Protein AF-A0A3B0P6J6-F1 (afdb_monomer_lite)

Secondary structure (DSSP, 8-state):
--HHHHHHHHHHHHHHHHHHHHHHHHHHHHTTBPPPTTS---SSS---B--HHHHHHTSHHHHHHHHHHHHHHHHHHHHHHHHHHHHHHHT-

Radius of gyration: 22.35 Å; chains: 1; bounding box: 29×54×54 Å

Structure (mmCIF, N/CA/C/O backbone):
data_AF-A0A3B0P6J6-F1
#
_entry.id   AF-A0A3B0P6J6-F1
#
loop_
_atom_site.group_PDB
_atom_site.id
_atom_site.type_symbol
_atom_site.label_atom_id
_atom_site.label_alt_id
_atom_site.label_comp_id
_atom_site.label_asym_id
_atom_site.label_entity_id
_atom_site.label_seq_id
_atom_site.pdbx_PDB_ins_code
_atom_site.Cartn_x
_atom_site.Cartn_y
_atom_site.Cartn_z
_atom_site.occupancy
_atom_site.B_iso_or_equiv
_atom_site.auth_seq_id
_atom_site.auth_comp_id
_atom_site.auth_asym_id
_atom_site.auth_atom_id
_atom_site.pdbx_PDB_model_num
ATOM 1 N N . MET A 1 1 ? -17.901 -31.953 26.149 1.00 54.25 1 MET A N 1
ATOM 2 C CA . MET A 1 1 ? -18.011 -30.837 25.175 1.00 54.25 1 MET A CA 1
ATOM 3 C C . MET A 1 1 ? -17.642 -31.340 23.787 1.00 54.25 1 MET A C 1
ATOM 5 O O . MET A 1 1 ? -16.554 -31.872 23.619 1.00 54.25 1 MET A O 1
ATOM 9 N N . ASN A 1 2 ? -18.562 -31.258 22.822 1.00 73.06 2 ASN A N 1
ATOM 10 C CA . ASN A 1 2 ? -18.406 -31.904 21.515 1.00 73.06 2 ASN A CA 1
ATOM 11 C C . ASN A 1 2 ? -17.407 -31.130 20.629 1.00 73.06 2 ASN A C 1
ATOM 13 O O . ASN A 1 2 ? -17.653 -29.962 20.321 1.00 73.06 2 ASN A O 1
ATOM 17 N N . LYS A 1 3 ? -16.302 -31.766 20.211 1.00 75.38 3 LYS A N 1
ATOM 18 C CA . LYS A 1 3 ? -15.224 -31.145 19.407 1.00 75.38 3 LYS A CA 1
ATOM 19 C C . LYS A 1 3 ? -15.754 -30.499 18.117 1.00 75.38 3 LYS A C 1
ATOM 21 O O . LYS A 1 3 ? -15.293 -29.432 17.726 1.00 75.38 3 LYS A O 1
ATOM 26 N N . PHE A 1 4 ? -16.806 -31.078 17.536 1.00 78.19 4 PHE A N 1
ATOM 27 C CA . PHE A 1 4 ? -17.489 -30.569 16.345 1.00 78.19 4 PHE A CA 1
ATOM 28 C C . PHE A 1 4 ? -18.187 -29.211 16.557 1.00 78.19 4 PHE A C 1
ATOM 30 O O . PHE A 1 4 ? -18.099 -28.325 15.712 1.00 78.19 4 PHE A O 1
ATOM 37 N N . LYS A 1 5 ? -18.821 -28.993 17.722 1.00 76.19 5 LYS A N 1
ATOM 38 C CA . LYS A 1 5 ? -19.427 -27.689 18.055 1.00 76.19 5 LYS A CA 1
ATOM 39 C C . LYS A 1 5 ? -18.368 -26.601 18.226 1.00 76.19 5 LYS A C 1
ATOM 41 O O . LYS A 1 5 ? -18.631 -25.450 17.898 1.00 76.19 5 LYS A O 1
ATOM 46 N N . ASN A 1 6 ? -17.186 -26.957 18.731 1.00 78.06 6 ASN A N 1
ATOM 47 C CA . ASN A 1 6 ? -16.088 -26.003 18.876 1.00 78.06 6 ASN A CA 1
ATOM 48 C C . ASN A 1 6 ? -15.477 -25.639 17.513 1.00 78.06 6 ASN A C 1
ATOM 50 O O . ASN A 1 6 ? -15.218 -24.472 17.254 1.00 78.06 6 ASN A O 1
ATOM 54 N N . PHE A 1 7 ? -15.348 -26.616 16.610 1.00 80.38 7 PHE A N 1
ATOM 55 C CA . PHE A 1 7 ? -14.906 -26.388 15.232 1.00 80.38 7 PHE A CA 1
ATOM 56 C C . PHE A 1 7 ? -15.846 -25.447 14.461 1.00 80.38 7 PHE A C 1
ATOM 58 O O . PHE A 1 7 ? -15.390 -24.465 13.883 1.00 80.38 7 PHE A O 1
ATOM 65 N N . LEU A 1 8 ? -17.164 -25.675 14.524 1.00 80.25 8 LEU A N 1
ATOM 66 C CA . LEU A 1 8 ? -18.155 -24.788 13.896 1.00 80.25 8 LEU A CA 1
ATOM 67 C C . LEU A 1 8 ? -18.098 -23.360 14.455 1.00 80.25 8 LEU A C 1
ATOM 69 O O . LEU A 1 8 ? -18.160 -22.403 13.685 1.00 80.25 8 LEU A O 1
ATOM 73 N N . LYS A 1 9 ? -17.908 -23.210 15.773 1.00 78.19 9 LYS A N 1
ATOM 74 C CA . LYS A 1 9 ? -17.714 -21.898 16.407 1.00 78.19 9 LYS A CA 1
ATOM 75 C C . LYS A 1 9 ? -16.432 -21.200 15.964 1.00 78.19 9 LYS A C 1
ATOM 77 O O . LYS A 1 9 ? -16.425 -19.985 15.930 1.00 78.19 9 LYS A O 1
ATOM 82 N N . CYS A 1 10 ? -15.367 -21.911 15.616 1.00 82.38 10 CYS A N 1
ATOM 83 C CA . CYS A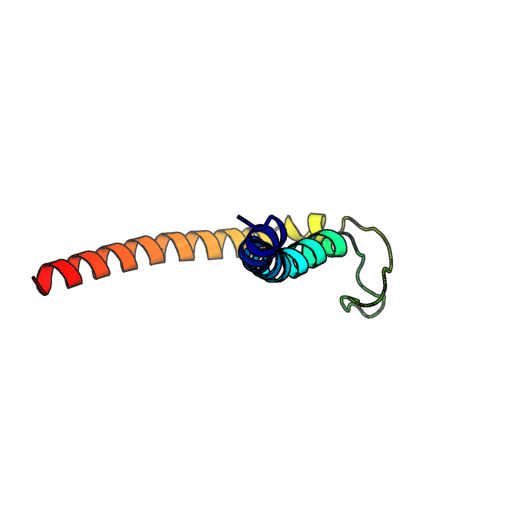 1 10 ? -14.167 -21.275 15.066 1.00 82.38 10 CYS A CA 1
ATOM 84 C C . CYS A 1 10 ? -14.269 -21.038 13.549 1.00 82.38 10 CYS A C 1
ATOM 86 O O . CYS A 1 10 ? -13.599 -20.151 13.029 1.00 82.38 10 CYS A O 1
ATOM 88 N N . SER A 1 11 ? -15.121 -21.785 12.836 1.00 87.56 11 SER A N 1
ATOM 89 C CA . SER A 1 11 ? -15.223 -21.728 11.370 1.00 87.56 11 SER A CA 1
ATOM 90 C C . SER A 1 11 ? -15.634 -20.357 10.823 1.00 87.56 11 SER A C 1
ATOM 92 O O . SER A 1 11 ? -15.120 -19.952 9.785 1.00 87.56 11 SER A O 1
ATOM 94 N N . TYR A 1 12 ? -16.483 -19.597 11.531 1.00 88.94 12 TYR A N 1
ATOM 95 C CA . TYR A 1 12 ? -16.918 -18.278 11.052 1.00 88.94 12 TYR A CA 1
ATOM 96 C C . TYR A 1 12 ? -15.750 -17.285 10.9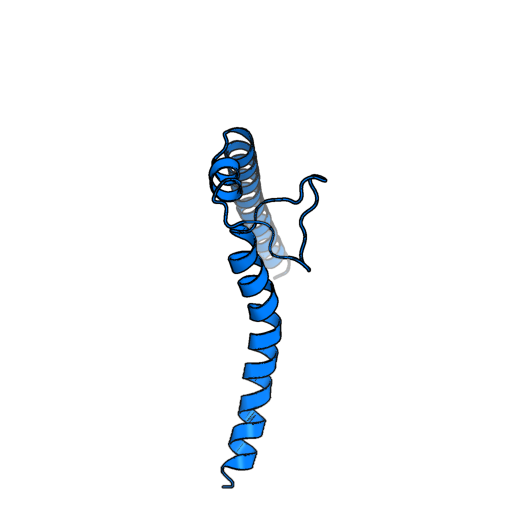65 1.00 88.94 12 TYR A C 1
ATOM 98 O O . TYR A 1 12 ? -15.711 -16.470 10.048 1.00 88.94 12 TYR A O 1
ATOM 106 N N . VAL A 1 13 ? -14.771 -17.383 11.874 1.00 91.69 13 VAL A N 1
ATOM 107 C CA . VAL A 1 13 ? -13.559 -16.554 11.839 1.00 91.69 13 VAL A CA 1
ATOM 108 C C . VAL A 1 13 ? -12.754 -16.877 10.586 1.00 91.69 13 VAL A C 1
ATOM 110 O O . VAL A 1 13 ? -12.367 -15.968 9.861 1.00 91.69 13 VAL A O 1
ATOM 113 N N . PHE A 1 14 ? -12.568 -18.163 10.276 1.00 91.25 14 PHE A N 1
ATOM 114 C CA . PHE A 1 14 ? -11.885 -18.583 9.050 1.00 91.25 14 PHE A CA 1
ATOM 115 C C . PHE A 1 14 ? -12.612 -18.123 7.788 1.00 91.25 14 PHE A C 1
ATOM 117 O O . PHE A 1 14 ? -11.952 -17.731 6.833 1.00 91.25 14 PHE A O 1
ATOM 124 N N . ILE A 1 15 ? -13.946 -18.115 7.786 1.00 93.00 15 ILE A N 1
ATOM 125 C CA . ILE A 1 15 ? -14.739 -17.607 6.661 1.00 93.00 15 ILE A CA 1
ATOM 126 C C . ILE A 1 15 ? -14.524 -16.098 6.484 1.00 93.00 15 ILE A C 1
ATOM 128 O O . ILE A 1 15 ? -14.244 -15.656 5.374 1.00 93.00 15 ILE A O 1
ATOM 132 N N . ILE A 1 16 ? -14.590 -15.308 7.560 1.00 93.94 16 ILE A N 1
ATOM 133 C CA . ILE A 1 16 ? -14.344 -13.855 7.505 1.00 93.94 16 ILE A CA 1
ATOM 134 C C . ILE A 1 16 ? -12.924 -13.565 7.012 1.00 93.94 16 ILE A C 1
ATOM 136 O O . ILE A 1 16 ? -12.733 -12.738 6.121 1.00 93.94 16 ILE A O 1
ATOM 140 N N . LEU A 1 17 ? -11.930 -14.272 7.555 1.00 95.00 17 LEU A N 1
ATOM 141 C CA . LEU A 1 17 ? -10.544 -14.145 7.114 1.00 95.00 17 LEU A CA 1
ATOM 142 C C . LEU A 1 17 ? -10.405 -14.543 5.642 1.00 95.00 17 LEU A C 1
ATOM 144 O O . LEU A 1 17 ? -9.757 -13.829 4.890 1.00 95.00 17 LEU A O 1
ATOM 148 N N . ALA A 1 18 ? -11.046 -15.623 5.197 1.00 94.06 18 ALA A N 1
ATOM 149 C CA . ALA A 1 18 ? -11.026 -16.022 3.795 1.00 94.06 18 ALA A CA 1
ATOM 150 C C . ALA A 1 18 ? -11.594 -14.917 2.892 1.00 94.06 18 ALA A C 1
ATOM 152 O O . ALA A 1 18 ? -10.948 -14.548 1.916 1.00 94.06 18 ALA A O 1
ATOM 153 N N . PHE A 1 19 ? -12.736 -14.317 3.240 1.00 95.62 19 PHE A N 1
ATOM 154 C CA . PHE A 1 19 ? -13.302 -13.204 2.470 1.00 95.62 19 PHE A CA 1
ATOM 155 C C . PHE A 1 19 ? -12.394 -11.971 2.424 1.00 95.62 19 PHE A C 1
ATOM 157 O O . PHE A 1 19 ? -12.333 -11.306 1.393 1.00 95.62 19 PHE A O 1
ATOM 164 N N . LEU A 1 20 ? -11.675 -11.676 3.508 1.00 95.12 20 LEU A N 1
ATOM 165 C CA . LEU A 1 20 ? -10.734 -10.559 3.551 1.00 95.12 20 LEU A CA 1
ATOM 166 C C . LEU A 1 20 ? -9.461 -10.845 2.742 1.00 95.12 20 LEU A C 1
ATOM 168 O O . LEU A 1 20 ? -8.996 -9.994 1.988 1.00 95.12 20 LEU A O 1
ATOM 172 N N . TYR A 1 21 ? -8.884 -12.035 2.905 1.00 95.12 21 TYR A N 1
ATOM 173 C CA . TYR A 1 21 ? -7.557 -12.352 2.385 1.00 95.12 21 TYR A CA 1
ATOM 174 C C . TYR A 1 21 ? -7.567 -12.911 0.966 1.00 95.12 21 TYR A C 1
ATOM 176 O O . TYR A 1 21 ? -6.596 -12.684 0.250 1.00 95.12 21 TYR A O 1
ATOM 184 N N . ILE A 1 22 ? -8.627 -13.592 0.519 1.00 94.75 22 ILE A N 1
ATOM 185 C CA . ILE A 1 22 ? -8.693 -14.133 -0.850 1.00 94.75 22 ILE A CA 1
ATOM 186 C C . ILE A 1 22 ? -8.495 -13.026 -1.903 1.00 94.75 22 ILE A C 1
ATOM 188 O O . ILE A 1 22 ? -7.626 -13.206 -2.756 1.00 94.75 22 ILE A O 1
ATOM 192 N N . PRO A 1 23 ? -9.192 -11.870 -1.852 1.00 93.12 23 PRO A N 1
ATOM 193 C CA . PRO A 1 23 ? -8.979 -10.796 -2.825 1.00 93.12 23 PRO A CA 1
ATOM 194 C C . PRO A 1 23 ? -7.558 -10.221 -2.787 1.00 93.12 23 PRO A C 1
ATOM 196 O O . PRO A 1 23 ? -6.984 -9.926 -3.833 1.00 93.12 23 PRO A O 1
ATOM 199 N N . ILE A 1 24 ? -6.972 -10.098 -1.592 1.00 94.31 24 ILE A N 1
ATOM 200 C CA . ILE A 1 24 ? -5.613 -9.571 -1.401 1.00 94.31 24 ILE A CA 1
ATOM 201 C C . ILE A 1 24 ? -4.585 -10.527 -2.009 1.00 94.31 24 ILE A C 1
ATOM 203 O O . ILE A 1 24 ? -3.713 -10.103 -2.76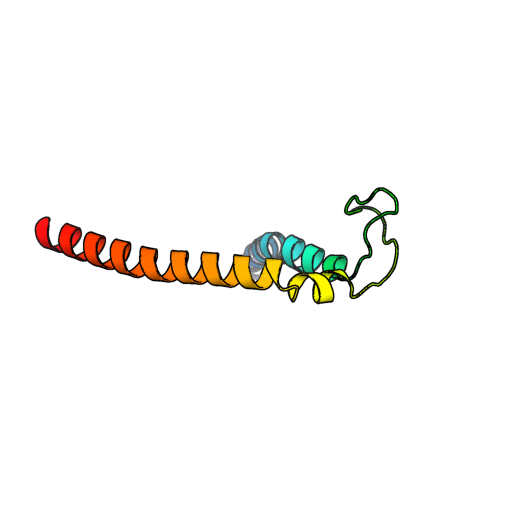4 1.00 94.31 24 ILE A O 1
ATOM 207 N N . ILE A 1 25 ? -4.710 -11.823 -1.716 1.00 93.81 25 ILE A N 1
ATOM 208 C CA . ILE A 1 25 ? -3.839 -12.868 -2.263 1.00 93.81 25 ILE A CA 1
ATOM 209 C C . ILE A 1 25 ? -3.987 -12.926 -3.783 1.00 93.81 25 ILE A C 1
ATOM 211 O O . ILE A 1 25 ? -2.987 -13.015 -4.489 1.00 93.81 25 ILE A O 1
ATOM 215 N N . PHE A 1 26 ? -5.212 -12.823 -4.300 1.00 90.88 26 PHE A N 1
ATOM 216 C CA . PHE A 1 26 ? -5.458 -12.794 -5.737 1.00 90.88 26 PHE A CA 1
ATOM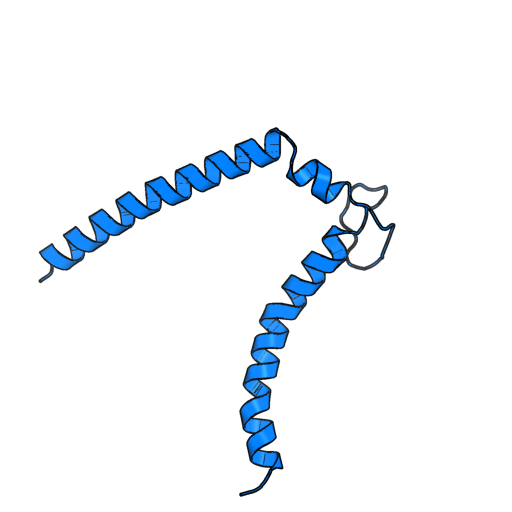 217 C C . PHE A 1 26 ? -4.759 -11.601 -6.401 1.00 90.88 26 PHE A C 1
ATOM 219 O O . PHE A 1 26 ? -4.028 -11.786 -7.370 1.00 90.88 26 PHE A O 1
ATOM 226 N N . GLY A 1 27 ? -4.896 -10.396 -5.839 1.00 89.12 27 GLY A N 1
ATOM 227 C CA . GLY A 1 27 ? -4.184 -9.210 -6.319 1.00 89.12 27 GLY A CA 1
ATOM 228 C C . GLY A 1 27 ? -2.660 -9.362 -6.267 1.00 89.12 27 GLY A C 1
ATOM 229 O O . GLY A 1 27 ? -1.980 -8.985 -7.215 1.00 89.12 27 GLY A O 1
ATOM 230 N N . ALA A 1 28 ? -2.129 -9.971 -5.204 1.00 90.56 28 ALA A N 1
ATOM 231 C CA . ALA A 1 28 ? -0.694 -10.208 -5.039 1.00 90.56 28 ALA A CA 1
ATOM 232 C C . ALA A 1 28 ? -0.130 -11.288 -5.977 1.00 90.56 28 ALA A C 1
ATOM 234 O O . ALA A 1 28 ? 1.040 -11.238 -6.332 1.00 90.56 28 ALA A O 1
ATOM 235 N N . ILE A 1 29 ? -0.926 -12.284 -6.371 1.00 89.75 29 ILE A N 1
ATOM 236 C CA . ILE A 1 29 ? -0.504 -13.283 -7.362 1.00 89.75 29 ILE A CA 1
ATOM 237 C C . ILE A 1 29 ? -0.569 -12.673 -8.764 1.00 89.75 29 ILE A C 1
ATOM 239 O O . ILE A 1 29 ? 0.370 -12.806 -9.547 1.00 89.75 29 ILE A O 1
ATOM 243 N N . TYR A 1 30 ? -1.657 -11.972 -9.085 1.00 88.62 30 TYR A N 1
ATOM 244 C CA . TYR A 1 30 ? -1.855 -11.392 -10.412 1.00 88.62 30 TYR A CA 1
ATOM 245 C C . TYR A 1 30 ? -1.053 -10.111 -10.660 1.00 88.62 30 TYR A C 1
ATOM 247 O O . TYR A 1 30 ? -0.937 -9.704 -11.813 1.00 88.62 30 TYR A O 1
ATOM 255 N N . SER A 1 31 ? -0.437 -9.503 -9.643 1.00 88.94 31 SER A N 1
ATOM 256 C CA . SER A 1 31 ? 0.546 -8.429 -9.848 1.00 88.94 31 SER A CA 1
ATOM 257 C C . SER A 1 31 ? 1.785 -8.897 -10.619 1.00 88.94 31 SER A C 1
ATOM 259 O O . SER A 1 31 ? 2.498 -8.068 -11.177 1.00 88.94 31 SER A O 1
ATOM 261 N N . PHE A 1 32 ? 2.028 -10.211 -10.688 1.00 90.12 32 PHE A N 1
ATOM 262 C CA . PHE A 1 32 ? 3.060 -10.813 -11.535 1.00 90.12 32 PHE A CA 1
ATOM 263 C C . PHE A 1 32 ? 2.556 -11.197 -12.934 1.00 90.12 32 PHE A C 1
ATOM 265 O O . PHE A 1 32 ? 3.324 -11.756 -13.713 1.00 90.12 32 PHE A O 1
ATOM 272 N N . ASN A 1 33 ? 1.285 -10.959 -13.274 1.00 88.44 33 ASN A N 1
ATOM 273 C CA . ASN A 1 33 ? 0.746 -11.264 -14.599 1.00 88.44 33 ASN A CA 1
ATOM 274 C C . ASN A 1 33 ? 0.963 -10.075 -15.544 1.00 88.44 33 ASN A C 1
ATOM 276 O O . ASN A 1 33 ? 0.606 -8.940 -15.228 1.00 88.44 33 ASN A O 1
ATOM 280 N N . ALA A 1 34 ? 1.509 -10.341 -16.725 1.00 83.31 34 ALA A N 1
ATOM 281 C CA . ALA A 1 34 ? 1.625 -9.356 -17.786 1.00 83.31 34 ALA A CA 1
ATOM 282 C C . ALA A 1 34 ? 0.229 -8.923 -18.272 1.00 83.31 34 ALA A C 1
ATOM 284 O O . ALA A 1 34 ? -0.682 -9.762 -18.349 1.00 83.31 34 ALA A O 1
ATOM 285 N N . PRO A 1 35 ? 0.044 -7.644 -18.647 1.00 78.81 35 PRO A N 1
ATOM 286 C CA . PRO A 1 35 ? -1.194 -7.199 -19.274 1.00 78.81 35 PRO A CA 1
ATOM 287 C C . PRO A 1 35 ? -1.474 -8.004 -20.553 1.00 78.81 35 PRO A C 1
ATOM 289 O O . PRO A 1 35 ? -0.567 -8.538 -21.195 1.00 78.81 35 PRO A O 1
ATOM 292 N N . SER A 1 36 ? -2.750 -8.134 -20.922 1.00 76.31 36 SER A N 1
ATOM 293 C CA . SER A 1 36 ? -3.119 -8.707 -22.222 1.00 76.31 36 SER A CA 1
ATOM 294 C C . SER A 1 36 ? -2.606 -7.809 -23.353 1.00 76.31 36 SER A C 1
ATOM 296 O O . SER A 1 36 ? -2.495 -6.602 -23.160 1.00 76.31 36 SER A O 1
ATOM 298 N N . ASP A 1 37 ? -2.404 -8.352 -24.558 1.00 67.69 37 ASP A N 1
ATOM 299 C CA . ASP A 1 37 ? -2.058 -7.576 -25.766 1.00 67.69 37 ASP A CA 1
ATOM 300 C C . ASP A 1 37 ? -3.060 -6.446 -26.070 1.00 67.69 37 ASP A C 1
ATOM 302 O O . ASP A 1 37 ? -2.750 -5.489 -26.775 1.00 67.69 37 ASP A O 1
ATOM 306 N N . LYS A 1 38 ? -4.274 -6.530 -25.509 1.00 71.38 38 LYS A N 1
ATOM 307 C CA . LYS A 1 38 ? -5.290 -5.466 -25.563 1.00 71.38 38 LYS A CA 1
ATOM 308 C C . LYS A 1 38 ? -5.100 -4.362 -24.510 1.00 71.38 38 LYS A C 1
ATOM 310 O O . LYS A 1 38 ? -5.949 -3.485 -24.406 1.00 71.38 38 LYS A O 1
ATOM 315 N N . GLY A 1 39 ? -4.045 -4.423 -23.698 1.00 63.72 39 GLY A N 1
ATOM 316 C CA . GLY A 1 39 ? -3.770 -3.511 -22.582 1.00 63.72 39 GLY A CA 1
ATOM 317 C C . GLY A 1 39 ? -4.681 -3.700 -21.363 1.00 63.72 39 GLY A C 1
ATOM 318 O O . GLY A 1 39 ? -4.644 -2.892 -20.442 1.00 63.72 39 GLY A O 1
ATOM 319 N N . ILE A 1 40 ? -5.517 -4.744 -21.345 1.00 68.25 40 ILE A N 1
ATOM 320 C CA . ILE A 1 40 ? -6.503 -4.983 -20.283 1.00 68.25 40 ILE A CA 1
ATOM 321 C C . ILE A 1 40 ? -5.950 -6.014 -19.298 1.00 68.25 40 ILE A C 1
ATOM 323 O O . ILE A 1 40 ? -5.383 -7.037 -19.697 1.00 68.25 40 ILE A O 1
ATOM 327 N N . PHE A 1 41 ? -6.147 -5.762 -18.005 1.00 65.88 41 PHE A N 1
ATOM 328 C CA . PHE A 1 41 ? -5.859 -6.724 -16.947 1.00 65.88 41 PHE A CA 1
ATOM 329 C C . PHE A 1 41 ? -6.784 -7.941 -17.086 1.00 65.88 41 PHE A C 1
ATOM 331 O O . PHE A 1 41 ? -7.998 -7.837 -16.895 1.00 65.88 41 PHE A O 1
ATOM 338 N N . SER A 1 42 ? -6.225 -9.097 -17.454 1.00 65.69 42 SER A N 1
ATOM 339 C CA . SER A 1 42 ? -7.000 -10.334 -17.564 1.00 65.69 42 SER A CA 1
ATOM 340 C C . SER A 1 42 ? -6.992 -11.080 -16.234 1.00 65.69 42 SER A C 1
ATOM 342 O O . SER A 1 42 ? -5.987 -11.665 -15.836 1.00 65.69 42 SER A O 1
ATOM 344 N N . VAL A 1 43 ? -8.133 -11.067 -15.544 1.00 66.62 43 VAL A N 1
ATOM 345 C CA . VAL A 1 43 ? -8.343 -11.813 -14.290 1.00 66.62 43 VAL A CA 1
ATOM 346 C C . VAL A 1 43 ? -8.637 -13.294 -14.526 1.00 66.62 43 VAL A C 1
ATOM 348 O O . VAL A 1 43 ? -8.427 -14.118 -13.643 1.00 66.62 43 VAL A O 1
ATOM 351 N N . THR A 1 44 ? -9.103 -13.662 -15.720 1.00 71.62 44 THR A N 1
ATOM 352 C CA . THR A 1 44 ? -9.517 -15.037 -16.041 1.00 71.62 44 THR A CA 1
ATOM 353 C C . THR A 1 44 ? -8.419 -15.866 -16.694 1.00 71.62 44 THR A C 1
ATOM 355 O O . THR A 1 44 ? -8.536 -17.087 -16.740 1.00 71.62 44 THR A O 1
ATOM 358 N N . THR A 1 45 ? -7.364 -15.235 -17.216 1.00 74.25 45 THR A N 1
ATOM 359 C CA . THR A 1 45 ? -6.284 -15.935 -17.923 1.00 74.25 45 THR A CA 1
ATOM 360 C C . THR A 1 45 ? -4.918 -15.446 -17.469 1.00 74.25 45 THR A C 1
ATOM 362 O O . THR A 1 45 ? -4.633 -14.248 -17.507 1.00 74.25 45 THR A O 1
ATOM 365 N N . TRP A 1 46 ? -4.048 -16.388 -17.111 1.00 81.38 46 TRP A N 1
ATOM 366 C CA . TRP A 1 46 ? -2.629 -16.107 -16.928 1.00 81.38 46 TRP A CA 1
ATOM 367 C C . TRP A 1 46 ? -1.985 -15.903 -18.299 1.00 81.38 46 TRP A C 1
ATOM 369 O O . TRP A 1 46 ? -2.002 -16.824 -19.115 1.00 81.38 46 TRP A O 1
ATOM 379 N N . ASN A 1 47 ? -1.471 -14.704 -18.571 1.00 81.44 47 ASN A N 1
ATOM 380 C CA . ASN A 1 47 ? -0.855 -14.394 -19.858 1.00 81.44 47 ASN A CA 1
ATOM 381 C C . ASN A 1 47 ? 0.628 -14.778 -19.826 1.00 81.44 47 ASN A C 1
ATOM 383 O O . ASN A 1 47 ? 1.061 -15.734 -20.469 1.00 81.44 47 ASN A O 1
ATOM 387 N N . ARG A 1 48 ? 1.412 -14.069 -19.008 1.00 84.50 48 ARG A N 1
ATOM 388 C CA . ARG A 1 48 ? 2.845 -14.314 -18.826 1.00 84.50 48 ARG A CA 1
ATOM 389 C C . ARG A 1 48 ? 3.290 -13.794 -17.472 1.00 84.50 48 ARG A C 1
ATOM 391 O O . ARG A 1 48 ? 2.837 -12.740 -17.051 1.00 84.50 48 ARG A O 1
ATOM 398 N N . THR A 1 49 ? 4.224 -14.479 -16.824 1.00 88.88 49 THR A N 1
ATOM 399 C CA . THR A 1 49 ? 4.871 -13.929 -15.629 1.00 88.88 49 THR A CA 1
ATOM 400 C C . THR A 1 49 ? 5.760 -12.742 -16.019 1.00 88.88 49 THR A C 1
ATOM 402 O O . THR A 1 49 ? 6.649 -12.898 -16.858 1.00 88.88 49 THR A O 1
ATOM 405 N N . SER A 1 50 ? 5.524 -11.572 -15.427 1.00 88.62 50 SER A N 1
ATOM 406 C CA . SER A 1 50 ? 6.246 -10.321 -15.677 1.00 88.62 50 SER A CA 1
ATOM 407 C C . SER A 1 50 ? 6.447 -9.532 -14.380 1.00 88.62 50 SER A C 1
ATOM 409 O O . SER A 1 50 ? 5.632 -9.589 -13.463 1.00 88.62 50 SER A O 1
ATOM 411 N N . PHE A 1 51 ? 7.545 -8.778 -14.316 1.00 89.38 51 PHE A N 1
ATOM 412 C CA . PHE A 1 51 ? 7.8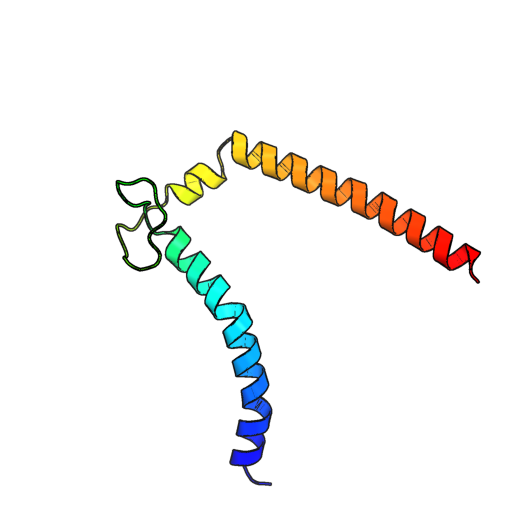50 -7.835 -13.233 1.00 89.38 51 PHE A CA 1
ATOM 413 C C . PHE A 1 51 ? 7.660 -6.373 -13.666 1.00 89.38 51 PHE A C 1
ATOM 415 O O . PHE A 1 51 ? 7.995 -5.455 -12.918 1.00 89.38 51 PHE A O 1
ATOM 422 N N . GLU A 1 52 ? 7.118 -6.139 -14.863 1.00 88.75 52 GLU A N 1
ATOM 423 C CA . GLU A 1 52 ? 6.917 -4.798 -15.423 1.00 88.75 52 GLU A CA 1
ATOM 424 C C . GLU A 1 52 ? 6.026 -3.930 -14.534 1.00 88.75 52 GLU A C 1
ATOM 426 O O . GLU A 1 52 ? 6.367 -2.778 -14.297 1.00 88.75 52 GLU A O 1
ATOM 431 N N . ALA A 1 53 ? 4.965 -4.494 -13.947 1.00 87.12 53 ALA A N 1
ATOM 432 C CA . ALA A 1 53 ? 4.093 -3.772 -13.019 1.00 87.12 53 ALA A CA 1
ATOM 433 C C . ALA A 1 53 ? 4.853 -3.234 -11.791 1.00 87.12 53 ALA A C 1
ATOM 435 O O . ALA A 1 53 ? 4.581 -2.135 -11.315 1.00 87.12 53 ALA A O 1
ATOM 436 N N . TYR A 1 54 ? 5.849 -3.976 -11.296 1.00 90.88 54 TYR A N 1
ATOM 437 C CA . TYR A 1 54 ? 6.704 -3.515 -10.201 1.00 90.88 54 TYR A CA 1
ATOM 438 C C . TYR A 1 54 ? 7.703 -2.455 -10.668 1.00 90.88 54 TYR A C 1
ATOM 440 O O . TYR A 1 54 ? 7.926 -1.480 -9.956 1.00 90.88 54 TYR A O 1
ATOM 448 N N . ALA A 1 55 ? 8.278 -2.594 -11.864 1.00 91.31 55 ALA A N 1
ATOM 449 C CA . ALA A 1 55 ? 9.130 -1.551 -12.437 1.00 91.31 55 ALA A CA 1
ATOM 450 C C . ALA A 1 55 ? 8.347 -0.240 -12.656 1.00 91.31 55 ALA A C 1
ATOM 452 O O . ALA A 1 55 ? 8.841 0.843 -12.344 1.00 91.31 55 ALA A O 1
ATOM 453 N N . GLU A 1 56 ? 7.100 -0.339 -13.120 1.00 90.75 56 GLU A N 1
ATOM 454 C CA . GLU A 1 56 ? 6.185 0.788 -13.285 1.00 90.75 56 GLU A CA 1
ATOM 455 C C . GLU A 1 56 ? 5.764 1.388 -11.937 1.00 90.75 56 GLU A C 1
ATOM 457 O O . GLU A 1 56 ? 5.695 2.611 -11.808 1.00 90.75 56 GLU A O 1
ATOM 462 N N . LEU A 1 57 ? 5.540 0.575 -10.901 1.00 90.94 57 LEU A N 1
ATOM 463 C CA . LEU A 1 57 ? 5.224 1.051 -9.548 1.00 90.94 57 LEU A CA 1
ATOM 464 C C . LEU A 1 57 ? 6.289 2.023 -9.015 1.00 90.94 57 LEU A C 1
ATOM 466 O O . LEU A 1 57 ? 5.950 3.027 -8.391 1.00 90.94 57 LEU A O 1
ATOM 470 N N . PHE A 1 58 ? 7.564 1.762 -9.313 1.00 93.19 58 PHE A N 1
ATOM 471 C CA . PHE A 1 58 ? 8.692 2.626 -8.946 1.00 93.19 58 PHE A CA 1
ATOM 472 C C . PHE A 1 58 ? 9.055 3.663 -10.021 1.00 93.19 58 PHE A C 1
ATOM 474 O O . PHE A 1 58 ? 10.096 4.318 -9.934 1.00 93.19 58 PHE A O 1
ATOM 481 N N . SER A 1 59 ? 8.202 3.858 -11.027 1.00 95.19 59 SER A N 1
ATOM 482 C CA . SER A 1 59 ? 8.362 4.947 -11.987 1.00 95.19 59 SER A CA 1
ATOM 483 C C . SER A 1 59 ? 8.226 6.311 -11.306 1.00 95.19 59 SER A C 1
ATOM 485 O O . SER A 1 59 ? 7.547 6.483 -10.290 1.00 95.19 59 SER A O 1
ATOM 487 N N . LYS A 1 60 ? 8.857 7.330 -11.899 1.00 93.56 60 LYS A N 1
ATOM 488 C CA . LYS A 1 60 ? 8.856 8.695 -11.357 1.00 93.56 60 LYS A CA 1
ATOM 489 C C . LYS A 1 60 ? 7.440 9.245 -11.144 1.00 93.56 60 LYS A C 1
ATOM 491 O O . LYS A 1 60 ? 7.199 9.902 -10.138 1.00 93.56 60 LYS A O 1
ATOM 496 N N . SER A 1 61 ? 6.509 8.988 -12.064 1.00 94.12 61 SER A N 1
ATOM 497 C CA . SER A 1 61 ? 5.117 9.445 -11.955 1.00 94.12 61 SER A CA 1
ATOM 498 C C . SER A 1 61 ? 4.397 8.816 -10.765 1.00 94.12 61 SER A C 1
ATOM 500 O O . SER A 1 61 ? 3.756 9.531 -9.995 1.00 94.12 61 SER A O 1
ATOM 502 N N . ASN A 1 62 ? 4.552 7.506 -10.572 1.00 94.38 62 ASN A N 1
ATOM 503 C CA . ASN A 1 62 ? 3.887 6.777 -9.494 1.00 94.38 62 ASN A CA 1
ATOM 504 C C . ASN A 1 62 ? 4.484 7.119 -8.125 1.00 94.38 62 ASN A C 1
ATOM 506 O O . ASN A 1 62 ? 3.743 7.315 -7.164 1.00 94.38 62 ASN A O 1
ATOM 510 N N . LEU A 1 63 ? 5.803 7.312 -8.045 1.00 95.56 63 LEU A N 1
ATOM 511 C CA . LEU A 1 63 ? 6.460 7.791 -6.827 1.00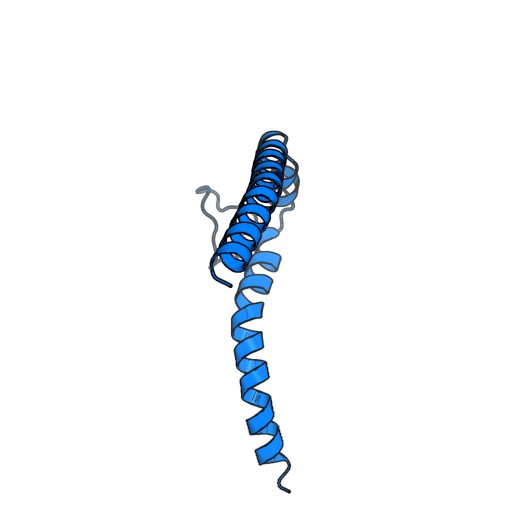 95.56 63 LEU A CA 1
ATOM 512 C C . LEU A 1 63 ? 6.036 9.215 -6.450 1.00 95.56 63 LEU A C 1
ATOM 514 O O . LEU A 1 63 ? 5.827 9.498 -5.271 1.00 95.56 63 LEU A O 1
ATOM 518 N N . LEU A 1 64 ? 5.864 10.106 -7.430 1.00 97.25 64 LEU A N 1
ATOM 519 C CA . LEU A 1 64 ? 5.334 11.449 -7.183 1.00 97.25 64 LEU A CA 1
ATOM 520 C C . LEU A 1 64 ? 3.879 11.399 -6.701 1.00 97.25 64 LEU A C 1
ATOM 522 O O . LEU A 1 64 ? 3.528 12.087 -5.744 1.00 97.25 64 LEU A O 1
ATOM 526 N N . ALA A 1 65 ? 3.041 10.561 -7.315 1.00 96.69 65 ALA A N 1
ATOM 527 C CA . ALA A 1 65 ? 1.660 10.363 -6.878 1.00 96.69 65 ALA A CA 1
ATOM 528 C C . ALA A 1 65 ? 1.586 9.803 -5.446 1.00 96.69 65 ALA A C 1
ATOM 530 O O . ALA A 1 65 ? 0.780 10.274 -4.637 1.00 96.69 65 ALA A O 1
ATOM 531 N N . PHE A 1 66 ? 2.465 8.855 -5.109 1.00 96.88 66 PHE A N 1
ATOM 532 C CA . PHE A 1 66 ? 2.608 8.328 -3.754 1.00 96.88 66 PHE A CA 1
ATOM 533 C C . PHE A 1 66 ? 3.017 9.423 -2.765 1.00 96.88 66 PHE A C 1
ATOM 535 O O . PHE A 1 66 ? 2.345 9.604 -1.753 1.00 96.88 66 PHE A O 1
ATOM 542 N N . ALA A 1 67 ? 4.068 10.191 -3.070 1.00 97.56 67 ALA A N 1
ATOM 543 C CA . ALA A 1 67 ? 4.547 11.266 -2.204 1.00 97.56 67 ALA A CA 1
ATOM 544 C C . ALA A 1 67 ? 3.461 12.322 -1.946 1.00 97.56 67 ALA A C 1
ATOM 546 O O . ALA A 1 67 ? 3.249 12.720 -0.801 1.00 97.56 67 ALA A O 1
ATOM 547 N N . ASN A 1 68 ? 2.722 12.717 -2.986 1.00 97.88 68 ASN A N 1
ATOM 548 C CA . ASN A 1 68 ? 1.608 13.657 -2.865 1.00 97.88 68 ASN A CA 1
ATOM 549 C C . ASN A 1 68 ? 0.489 13.105 -1.976 1.00 97.88 68 ASN A C 1
ATOM 551 O O . ASN A 1 68 ? 0.004 13.803 -1.088 1.00 97.88 68 ASN A O 1
ATOM 555 N N . SER A 1 69 ? 0.102 11.845 -2.183 1.00 98.00 69 SER A N 1
ATOM 556 C CA . SER A 1 69 ? -0.951 11.193 -1.394 1.00 98.00 69 SER A CA 1
ATOM 557 C C . SER A 1 69 ? -0.539 11.026 0.068 1.00 98.00 69 SER A C 1
ATOM 559 O O . SER A 1 69 ? -1.339 11.262 0.972 1.00 98.00 69 SER A O 1
ATOM 561 N N . PHE A 1 70 ? 0.723 10.671 0.309 1.00 97.88 70 PHE A N 1
ATOM 562 C CA . PHE A 1 70 ? 1.287 10.535 1.646 1.00 97.88 70 PHE A CA 1
ATOM 563 C C . PHE A 1 70 ? 1.315 11.876 2.385 1.00 97.88 70 PHE A C 1
ATOM 565 O O . PHE A 1 70 ? 0.832 11.967 3.513 1.00 97.88 70 PHE A O 1
ATOM 572 N N . LEU A 1 71 ? 1.823 12.929 1.737 1.00 98.06 71 LEU A N 1
ATOM 573 C CA . LEU A 1 71 ? 1.877 14.271 2.317 1.00 98.06 71 LEU A CA 1
ATOM 574 C C . LEU A 1 71 ? 0.471 14.800 2.614 1.00 98.06 71 LEU A C 1
ATOM 576 O O . LEU A 1 71 ? 0.239 15.344 3.694 1.00 98.06 71 LEU A O 1
ATOM 580 N N . LEU A 1 72 ? -0.475 14.587 1.697 1.00 98.19 72 LEU A N 1
ATOM 581 C CA . LEU A 1 72 ? -1.871 14.964 1.891 1.00 98.19 72 LEU A CA 1
ATOM 582 C C . LEU A 1 72 ? -2.494 14.221 3.079 1.00 98.19 72 LEU A C 1
ATOM 584 O O . LEU A 1 72 ? -3.112 14.850 3.938 1.00 98.19 72 LEU A O 1
ATOM 588 N N . GLY A 1 73 ? -2.316 12.901 3.159 1.00 98.00 73 GLY A N 1
ATOM 589 C CA . GLY A 1 73 ? -2.828 12.084 4.262 1.00 98.00 73 GLY A CA 1
ATOM 590 C C . GLY A 1 73 ? -2.257 12.508 5.616 1.00 98.00 73 GLY A C 1
ATOM 591 O O . GLY A 1 73 ? -2.997 12.674 6.585 1.00 98.00 73 GLY A O 1
ATOM 592 N N . LEU A 1 74 ? -0.952 12.772 5.676 1.00 98.06 74 LEU A N 1
ATOM 593 C CA . LEU A 1 74 ? -0.293 13.240 6.892 1.00 98.06 74 LEU A CA 1
ATOM 594 C C . LEU A 1 74 ? -0.814 14.621 7.310 1.00 98.06 74 LEU A C 1
ATOM 596 O O . LEU A 1 74 ? -1.265 14.781 8.444 1.00 98.06 74 LEU A O 1
ATOM 600 N N . ALA A 1 75 ? -0.824 15.596 6.399 1.00 97.94 75 ALA A N 1
ATOM 601 C CA . ALA A 1 75 ? -1.280 16.954 6.695 1.00 97.94 75 ALA A CA 1
ATOM 602 C C . ALA A 1 75 ? -2.751 16.984 7.141 1.00 97.94 75 ALA A C 1
ATOM 604 O O . ALA A 1 75 ? -3.091 17.619 8.141 1.00 97.94 75 ALA A O 1
ATOM 605 N N . THR A 1 76 ? -3.619 16.256 6.438 1.00 98.25 76 THR A N 1
ATOM 606 C CA . THR A 1 76 ? -5.044 16.173 6.786 1.00 98.25 76 THR A CA 1
ATOM 607 C C . THR A 1 76 ? -5.262 15.482 8.127 1.00 98.25 76 THR A C 1
ATOM 609 O O . THR A 1 76 ? -6.055 15.982 8.921 1.00 98.25 76 THR A O 1
ATOM 612 N N . SER A 1 77 ? -4.533 14.405 8.440 1.00 98.12 77 SER A N 1
ATOM 613 C CA . SER A 1 77 ? -4.664 13.721 9.733 1.00 98.12 77 SER A CA 1
ATOM 614 C C . SER A 1 77 ? -4.366 14.643 10.920 1.00 98.12 77 SER A C 1
ATOM 616 O O . SER A 1 77 ? -5.142 14.669 11.873 1.00 98.12 77 SER A O 1
ATOM 618 N N . ILE A 1 78 ? -3.316 15.468 10.841 1.00 98.12 78 ILE A N 1
ATOM 619 C CA . ILE A 1 78 ? -2.954 16.421 11.902 1.00 98.12 78 ILE A CA 1
ATOM 620 C C . ILE A 1 78 ? -4.077 17.438 12.118 1.00 98.12 78 ILE A C 1
ATOM 622 O O . ILE A 1 78 ? -4.481 17.685 13.259 1.00 98.12 78 ILE A O 1
ATOM 626 N N . LEU A 1 79 ? -4.603 18.009 11.031 1.00 97.88 79 LEU A N 1
ATOM 627 C CA . LEU A 1 79 ? -5.686 18.990 11.095 1.00 97.88 79 LEU A CA 1
ATOM 628 C C . LEU A 1 79 ? -6.963 18.374 11.670 1.00 97.88 79 LEU A C 1
ATOM 630 O O . LEU A 1 79 ? -7.551 18.930 12.596 1.00 97.88 79 LEU A O 1
ATOM 634 N N . VAL A 1 80 ? -7.363 17.207 11.162 1.00 98.25 80 VAL A N 1
ATOM 635 C CA . VAL A 1 80 ? -8.577 16.508 11.597 1.00 98.25 80 VAL A CA 1
ATOM 636 C C . VAL A 1 80 ? -8.483 16.124 13.068 1.00 98.25 80 VAL A C 1
ATOM 638 O O . VAL A 1 80 ? -9.428 16.381 13.810 1.00 98.25 80 VAL A O 1
ATOM 641 N N . ILE A 1 81 ? -7.356 15.566 13.517 1.00 98.25 81 ILE A N 1
ATOM 642 C CA . ILE A 1 81 ? -7.157 15.197 14.925 1.00 98.25 81 ILE A CA 1
ATOM 643 C C . ILE A 1 81 ? -7.239 16.443 15.812 1.00 98.25 81 ILE A C 1
ATOM 645 O O . ILE A 1 81 ? -7.977 16.441 16.794 1.00 98.25 81 ILE A O 1
ATOM 649 N N . SER A 1 82 ? -6.546 17.522 15.442 1.00 97.88 82 SER A N 1
ATOM 650 C CA . SER A 1 82 ? -6.531 18.764 16.227 1.00 97.88 82 SER A CA 1
ATOM 651 C C . SER A 1 82 ? -7.930 19.373 16.364 1.00 97.88 82 SER A C 1
ATOM 653 O O . SER A 1 82 ? -8.364 19.692 17.470 1.00 97.88 82 SER A O 1
ATOM 655 N N . LEU A 1 83 ? -8.671 19.479 15.257 1.00 97.62 83 LEU A N 1
ATOM 656 C CA . LEU A 1 83 ? -10.044 19.994 15.256 1.00 97.62 83 LEU A CA 1
ATOM 657 C C . LEU A 1 83 ? -11.006 19.086 16.026 1.00 97.62 83 LEU A C 1
ATOM 659 O O . LEU A 1 83 ? -11.867 19.580 16.755 1.00 97.62 83 LEU A O 1
ATOM 663 N N . SER A 1 84 ? -10.849 17.768 15.893 1.00 97.56 84 SER A N 1
ATOM 664 C CA . SER A 1 84 ? -11.667 16.793 16.619 1.00 97.56 84 SER A CA 1
ATOM 665 C C . SER A 1 84 ? -11.459 16.924 18.125 1.00 97.56 84 SER A C 1
ATOM 667 O O . SER A 1 84 ? -12.433 16.967 18.870 1.00 97.56 84 SER A O 1
ATOM 669 N N . LEU A 1 85 ? -10.210 17.063 18.579 1.00 97.50 85 LEU A N 1
ATOM 670 C CA . LEU A 1 85 ? -9.889 17.242 19.997 1.00 97.50 85 LEU A CA 1
ATOM 671 C C . LEU A 1 85 ? -10.441 18.557 20.555 1.00 97.50 85 LEU A C 1
ATOM 673 O O . LEU A 1 85 ? -11.050 18.546 21.622 1.00 97.50 85 LEU A O 1
ATOM 677 N N . LEU A 1 86 ? -10.287 19.669 19.827 1.00 97.25 86 LEU A N 1
ATOM 678 C CA . LEU A 1 86 ? -10.865 20.958 20.227 1.00 97.25 86 LEU A CA 1
ATOM 679 C C . LEU A 1 86 ? -12.391 20.884 20.339 1.00 97.25 86 LEU A C 1
ATOM 681 O O . LEU A 1 86 ? -12.972 21.413 21.285 1.00 97.25 86 LEU A O 1
ATOM 685 N N . THR A 1 87 ? -13.034 20.204 19.391 1.00 97.00 87 THR A N 1
ATOM 686 C CA . THR A 1 87 ? -14.492 20.045 19.368 1.00 97.00 87 THR A CA 1
ATOM 687 C C . THR A 1 87 ? -14.971 19.199 20.544 1.00 97.00 87 THR A C 1
ATOM 689 O O . THR A 1 87 ? -15.898 19.601 21.239 1.00 97.00 87 THR A O 1
ATOM 692 N N . VAL A 1 88 ? -14.319 18.061 20.809 1.00 97.50 88 VAL A N 1
ATOM 693 C CA . VAL A 1 88 ? -14.639 17.202 21.960 1.00 97.50 88 VAL A CA 1
ATOM 694 C C . VAL A 1 88 ? -14.456 17.962 23.273 1.00 97.50 88 VAL A C 1
ATOM 696 O O . VAL A 1 88 ? -15.332 17.890 24.127 1.00 97.50 88 VAL A O 1
ATOM 699 N N . PHE A 1 89 ? -13.370 18.726 23.420 1.00 96.31 89 PHE A N 1
ATOM 700 C CA . PHE A 1 89 ? -13.140 19.545 24.610 1.00 96.31 89 PHE A CA 1
ATOM 701 C C . PHE A 1 89 ? -14.194 20.647 24.787 1.00 96.31 89 PHE A C 1
ATOM 703 O O . PHE A 1 89 ? -14.611 20.906 25.903 1.00 96.31 89 PHE A O 1
ATOM 710 N N . SER A 1 90 ? -14.650 21.277 23.702 1.00 94.69 90 SER A N 1
ATOM 711 C CA . SER A 1 90 ? -15.636 22.370 23.774 1.00 94.69 90 SER A CA 1
ATOM 712 C C . SER A 1 90 ? -17.058 21.899 24.100 1.00 94.69 90 SER A C 1
ATOM 714 O O . SER A 1 90 ? -17.896 22.711 24.481 1.00 94.69 90 SER A O 1
ATOM 716 N N . LEU A 1 91 ? -17.353 20.613 23.881 1.00 92.62 91 LEU A N 1
ATOM 717 C CA . LEU A 1 91 ? -18.648 19.995 24.182 1.00 92.62 91 LEU A CA 1
ATOM 718 C C . LEU A 1 91 ? -18.725 19.414 25.604 1.00 92.62 91 LEU A C 1
ATOM 720 O O . LEU A 1 91 ? -19.808 18.988 26.008 1.00 92.62 91 LEU A O 1
ATOM 724 N N . TRP A 1 92 ? -17.598 19.354 26.317 1.00 75.88 92 TRP A N 1
ATOM 725 C CA . TRP A 1 92 ? -17.504 18.910 27.707 1.00 75.88 92 TRP A CA 1
ATOM 726 C C . TRP A 1 92 ? -17.627 20.102 28.658 1.00 75.88 92 TRP A C 1
ATOM 728 O O . TRP A 1 92 ? -18.425 19.991 29.615 1.00 75.88 92 TRP A O 1
#

InterPro domains:
  IPR035906 MetI-like superfamily [G3DSA:1.10.3720.10] (1-92)
  IPR035906 MetI-like superfamily [SSF161098] (4-89)

pLDDT: mean 88.55, std 10.13, range [54.25, 98.25]

Sequence (92 aa):
MNKFKNFLKCSYVFIILAFLYIPIIFGAIYSFNAPSDKGIFSVTTWNRTSFEAYAELFSKSNLLAFANSFLLGLATSILVISLSLLTVFSLW

Organism: NCBI:txid45363

Foldseek 3Di:
DDPVVVCVVCVVVVVVVCVVCVVVVLCVVQLQADADPVNHRDSPDRDDGHCVSVVVCPDPVNVVVVVVVVVVVVVVVVVVVVVVVVVVVVVD